Protein AF-A0A3B0UL59-F1 (afdb_monomer_lite)

Secondary structure (DSSP, 8-state):
-EEEEEES----S-EEETTEEEEES-S-HHHHHHHHT-TT---EEEEEEE----HHHHHHHHHHHHHHHTT-

Structure (mmCIF, N/CA/C/O backbone):
data_AF-A0A3B0UL59-F1
#
_entry.id   AF-A0A3B0UL59-F1
#
loop_
_atom_site.group_PDB
_atom_site.id
_atom_site.type_symbol
_atom_site.label_atom_id
_atom_site.label_alt_id
_atom_site.label_comp_id
_atom_site.label_asym_id
_atom_site.label_entity_id
_atom_site.label_seq_id
_atom_site.pdbx_PDB_ins_code
_atom_site.Cartn_x
_atom_site.Cartn_y
_atom_site.Cartn_z
_atom_site.occupancy
_atom_site.B_iso_or_equiv
_atom_site.auth_seq_id
_atom_site.auth_comp_id
_atom_site.auth_asym_id
_atom_site.auth_atom_id
_atom_site.pdbx_PDB_model_num
ATOM 1 N N . MET A 1 1 ? 3.258 1.143 -17.564 1.00 68.50 1 MET A N 1
ATOM 2 C CA . MET A 1 1 ? 2.905 1.608 -16.191 1.00 68.50 1 MET A CA 1
ATOM 3 C C . MET A 1 1 ? 1.890 0.663 -15.567 1.00 68.50 1 MET A C 1
ATOM 5 O O . MET A 1 1 ? 0.745 0.612 -16.013 1.00 68.50 1 MET A O 1
ATOM 9 N N . ASN A 1 2 ? 2.315 -0.085 -14.550 1.00 80.19 2 ASN A N 1
ATOM 10 C CA . ASN A 1 2 ? 1.477 -1.068 -13.861 1.00 80.19 2 ASN A CA 1
ATOM 11 C C . ASN A 1 2 ? 1.033 -0.531 -12.497 1.00 80.19 2 ASN A C 1
ATOM 13 O O . ASN A 1 2 ? 1.815 0.111 -11.797 1.00 80.19 2 ASN A O 1
ATOM 17 N N . ARG A 1 3 ? -0.228 -0.786 -12.124 1.00 87.50 3 ARG A N 1
ATOM 18 C CA . ARG A 1 3 ? -0.819 -0.315 -10.864 1.00 87.50 3 ARG A CA 1
ATOM 19 C C . ARG A 1 3 ? -1.448 -1.465 -10.091 1.00 87.50 3 ARG A C 1
ATOM 21 O O . ARG A 1 3 ? -2.324 -2.154 -10.611 1.00 87.50 3 ARG A O 1
ATOM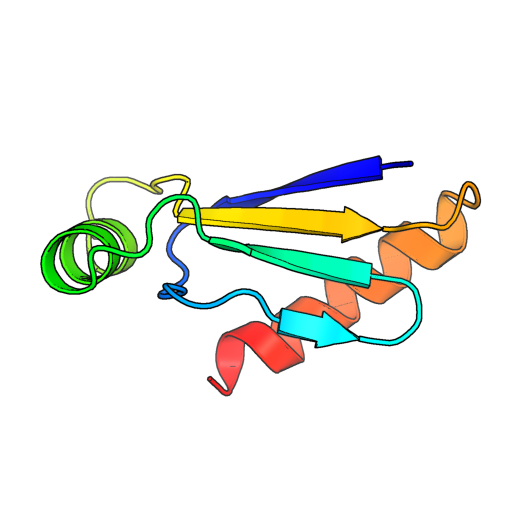 28 N N . TYR A 1 4 ? -1.054 -1.608 -8.833 1.00 86.75 4 TYR A N 1
ATOM 29 C CA . TYR A 1 4 ? -1.515 -2.658 -7.928 1.00 86.75 4 TYR A CA 1
ATOM 30 C C . TYR A 1 4 ? -2.156 -2.046 -6.684 1.00 86.75 4 TYR A C 1
ATOM 32 O O . TYR A 1 4 ? -1.742 -0.990 -6.209 1.00 86.75 4 TYR A O 1
ATOM 40 N N . GLY A 1 5 ? -3.199 -2.690 -6.162 1.00 89.06 5 GLY A N 1
ATOM 41 C CA . GLY A 1 5 ? -3.839 -2.271 -4.917 1.00 89.06 5 GLY A CA 1
ATOM 42 C C . GLY A 1 5 ? -3.130 -2.864 -3.704 1.00 89.06 5 GLY A C 1
ATOM 43 O O . GLY A 1 5 ? -2.852 -4.059 -3.691 1.00 89.06 5 GLY A O 1
ATOM 44 N N . ILE A 1 6 ? -2.888 -2.044 -2.684 1.00 87.50 6 ILE A N 1
ATOM 45 C CA . ILE A 1 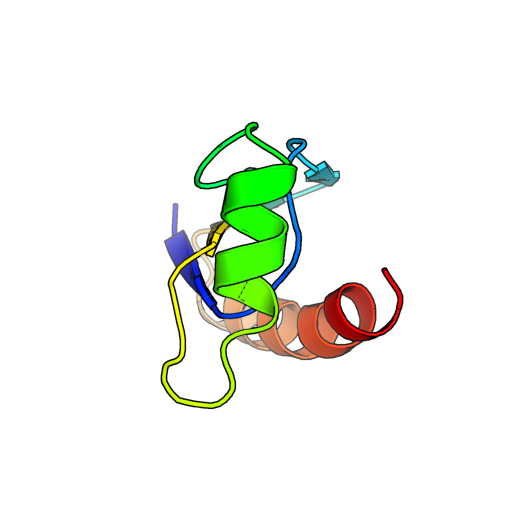6 ? -2.379 -2.474 -1.379 1.00 87.50 6 ILE A CA 1
ATOM 46 C C . ILE A 1 6 ? -3.541 -2.430 -0.386 1.00 87.50 6 ILE A C 1
ATOM 48 O O . ILE A 1 6 ? -4.210 -1.400 -0.242 1.00 87.50 6 ILE A O 1
ATOM 52 N N . TYR A 1 7 ? -3.791 -3.555 0.280 1.00 88.00 7 TYR A N 1
ATOM 53 C CA . TYR A 1 7 ? -4.920 -3.737 1.187 1.00 88.00 7 TYR A CA 1
ATOM 54 C C . TYR A 1 7 ? -4.435 -3.893 2.625 1.00 88.00 7 TYR A C 1
ATOM 56 O O . TYR A 1 7 ? -3.425 -4.546 2.862 1.00 88.00 7 TYR A O 1
ATOM 64 N N . GLY A 1 8 ? -5.154 -3.309 3.584 1.00 83.56 8 GLY A N 1
ATOM 65 C CA . GLY A 1 8 ? -4.842 -3.462 5.010 1.00 83.56 8 GLY A CA 1
ATOM 66 C C . GLY A 1 8 ? -3.571 -2.742 5.486 1.00 83.56 8 GLY A C 1
ATOM 67 O O . GLY A 1 8 ? -3.205 -2.868 6.645 1.00 83.56 8 GLY A O 1
ATOM 68 N N . TYR A 1 9 ? -2.904 -1.969 4.624 1.00 84.62 9 TYR A N 1
ATOM 69 C CA . TYR A 1 9 ? -1.660 -1.265 4.949 1.00 84.62 9 TYR A CA 1
ATOM 70 C C . TYR A 1 9 ? -1.931 0.159 5.446 1.00 84.62 9 TYR A C 1
ATOM 72 O O . TYR A 1 9 ? -2.706 0.897 4.828 1.00 84.62 9 TYR A O 1
ATOM 80 N N . GLU A 1 10 ? -1.303 0.565 6.548 1.00 87.81 10 GLU A N 1
ATOM 81 C CA . GLU A 1 10 ? -1.426 1.923 7.081 1.00 87.81 10 GLU A CA 1
ATOM 82 C C . GLU A 1 10 ? -0.465 2.872 6.349 1.00 87.81 10 GLU A C 1
ATOM 84 O O . GLU A 1 10 ? 0.711 2.974 6.668 1.00 87.81 10 GLU A O 1
ATOM 89 N N . CY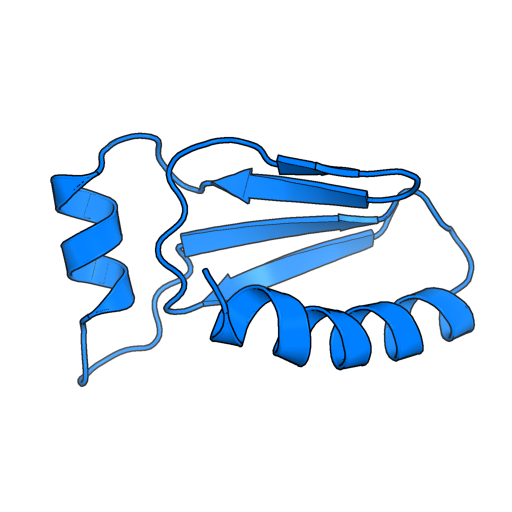S A 1 11 ? -0.977 3.575 5.336 1.00 86.94 11 CYS A N 1
ATOM 90 C CA . CYS A 1 11 ? -0.219 4.546 4.549 1.00 86.94 11 CYS A CA 1
ATOM 91 C C . CYS A 1 11 ? -1.039 5.820 4.338 1.00 86.94 11 CYS A C 1
ATOM 93 O O . CYS A 1 11 ? -2.132 5.778 3.772 1.00 86.94 11 CYS A O 1
ATOM 95 N N . THR A 1 12 ? -0.503 6.957 4.778 1.00 89.44 12 THR A N 1
ATOM 96 C CA . THR A 1 12 ? -1.131 8.286 4.633 1.00 89.44 12 THR A CA 1
ATOM 97 C C . THR A 1 12 ? -0.276 9.272 3.846 1.00 89.44 12 THR A C 1
ATOM 99 O O . THR A 1 12 ? -0.732 10.374 3.542 1.00 89.44 12 THR A O 1
ATOM 102 N N . THR A 1 13 ? 0.952 8.881 3.514 1.00 88.31 13 THR A N 1
ATOM 103 C CA . THR A 1 13 ? 1.947 9.720 2.847 1.00 88.31 13 THR A CA 1
ATOM 104 C C . THR A 1 13 ? 2.482 8.969 1.643 1.00 88.31 13 THR A C 1
ATOM 106 O O . THR A 1 13 ? 2.711 7.765 1.720 1.00 88.31 13 THR A O 1
ATOM 109 N N . GLU A 1 14 ? 2.665 9.675 0.532 1.00 91.25 14 GLU A N 1
ATOM 110 C CA . GLU A 1 14 ? 3.281 9.091 -0.654 1.00 91.25 14 GLU A CA 1
ATOM 111 C C . GLU A 1 14 ? 4.730 8.690 -0.361 1.00 91.25 14 GLU A C 1
ATOM 113 O O . GLU A 1 14 ? 5.492 9.455 0.234 1.00 91.25 14 GLU A O 1
ATOM 118 N N . VAL A 1 15 ? 5.102 7.484 -0.785 1.00 87.50 15 VAL A N 1
ATOM 119 C CA . VAL A 1 15 ? 6.479 6.992 -0.731 1.00 87.50 15 VAL A CA 1
ATOM 120 C C . VAL A 1 15 ? 6.972 6.880 -2.159 1.00 87.50 15 VAL A C 1
ATOM 122 O O . VAL A 1 15 ? 6.403 6.126 -2.944 1.00 87.50 15 VAL A O 1
ATOM 125 N N . GLN A 1 16 ? 8.030 7.609 -2.496 1.00 84.69 16 GLN A N 1
ATOM 126 C CA . GLN A 1 16 ? 8.632 7.552 -3.821 1.00 84.69 16 GLN A CA 1
ATOM 127 C C . GLN A 1 16 ? 10.027 6.943 -3.738 1.00 84.69 16 GLN A C 1
ATOM 129 O O . GLN A 1 16 ? 10.878 7.405 -2.978 1.00 84.69 16 GLN A O 1
ATOM 134 N N . LEU A 1 17 ? 10.240 5.886 -4.514 1.00 79.12 17 LEU A N 1
ATOM 135 C CA . LEU A 1 17 ? 11.484 5.134 -4.596 1.00 79.12 17 LEU A CA 1
ATOM 136 C C . LEU A 1 17 ? 11.892 5.008 -6.069 1.00 79.12 17 LEU A C 1
ATOM 138 O O . LEU A 1 17 ? 11.120 5.304 -6.982 1.00 79.12 17 LEU A O 1
ATOM 142 N N . ASN A 1 18 ? 13.136 4.606 -6.326 1.00 75.56 18 ASN A N 1
ATOM 143 C CA . ASN A 1 18 ? 13.603 4.448 -7.701 1.00 75.56 18 ASN A CA 1
ATOM 144 C C . ASN A 1 18 ? 12.818 3.330 -8.400 1.00 75.56 18 ASN A C 1
ATOM 146 O O . ASN A 1 18 ? 12.951 2.163 -8.045 1.00 75.56 18 ASN A O 1
ATOM 150 N N . GLY A 1 19 ? 12.022 3.706 -9.403 1.00 77.31 19 GLY A N 1
ATOM 151 C CA . GLY A 1 19 ? 11.253 2.783 -10.239 1.00 77.31 19 GLY A CA 1
ATOM 152 C C . GLY A 1 19 ? 9.838 2.476 -9.746 1.00 77.31 19 GLY A C 1
ATOM 153 O O . GLY A 1 19 ? 9.080 1.858 -10.490 1.00 77.31 19 GLY A O 1
ATOM 154 N N . PHE A 1 20 ? 9.446 2.921 -8.546 1.00 83.50 20 PHE A N 1
ATOM 155 C CA . PHE A 1 20 ? 8.072 2.760 -8.068 1.00 83.50 20 PHE A CA 1
ATOM 156 C C . PHE A 1 20 ? 7.662 3.801 -7.025 1.00 83.50 20 PHE A C 1
ATOM 158 O O . PHE A 1 20 ? 8.485 4.414 -6.343 1.00 83.50 20 PHE A O 1
ATOM 165 N N . ARG A 1 21 ? 6.351 3.964 -6.858 1.00 88.12 21 ARG A N 1
ATOM 166 C CA . ARG A 1 21 ? 5.759 4.800 -5.812 1.00 88.12 21 ARG A CA 1
ATOM 167 C C . ARG A 1 21 ? 4.580 4.115 -5.141 1.00 88.12 21 ARG A C 1
ATOM 169 O O . ARG A 1 21 ? 3.822 3.388 -5.780 1.00 88.12 21 ARG A O 1
ATOM 176 N N . ILE A 1 22 ? 4.418 4.377 -3.850 1.00 89.62 22 ILE A N 1
ATOM 177 C CA . ILE A 1 22 ? 3.247 3.988 -3.070 1.00 89.62 22 ILE A CA 1
ATOM 178 C C . ILE A 1 22 ? 2.410 5.236 -2.831 1.00 89.62 22 ILE A C 1
ATOM 180 O O . ILE A 1 22 ? 2.870 6.190 -2.208 1.00 89.62 22 ILE A O 1
ATOM 184 N N . ILE A 1 23 ? 1.171 5.211 -3.305 1.00 92.75 23 ILE A N 1
ATOM 185 C CA . ILE A 1 23 ? 0.229 6.320 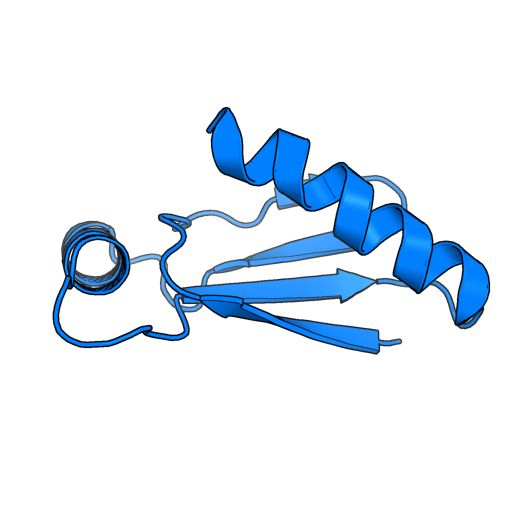-3.210 1.00 92.75 23 ILE A CA 1
ATOM 186 C C . ILE A 1 23 ? -0.861 5.950 -2.200 1.00 92.75 23 ILE A C 1
ATOM 188 O O . ILE A 1 23 ? -1.616 5.001 -2.444 1.00 92.75 23 ILE A O 1
ATOM 192 N N . PRO A 1 24 ? -1.005 6.686 -1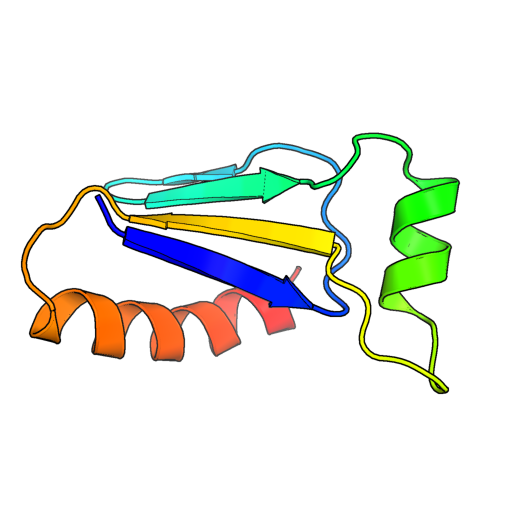.087 1.00 92.94 24 PRO A N 1
ATOM 193 C CA . PRO A 1 24 ? -2.066 6.432 -0.125 1.00 92.94 24 PRO A CA 1
ATOM 194 C C . PRO A 1 24 ? -3.435 6.698 -0.756 1.00 92.94 24 PRO A C 1
ATOM 196 O O . PRO A 1 24 ? -3.633 7.663 -1.496 1.00 92.94 24 PRO A O 1
ATOM 199 N N . ARG A 1 25 ? -4.436 5.877 -0.424 1.00 93.44 25 ARG A N 1
ATOM 200 C CA . ARG A 1 25 ? -5.826 6.124 -0.845 1.00 93.44 25 ARG A CA 1
ATOM 201 C C . ARG A 1 25 ? -6.389 7.392 -0.200 1.00 93.44 25 ARG A C 1
ATOM 203 O O . ARG A 1 25 ? -7.315 8.003 -0.731 1.00 93.44 25 ARG A O 1
ATOM 210 N N . SER A 1 26 ? -5.887 7.749 0.978 1.00 91.88 26 SER A N 1
ATOM 211 C CA . SER A 1 26 ? -6.273 8.942 1.720 1.00 91.88 26 SER A CA 1
ATOM 212 C C . SER A 1 26 ? -5.141 9.357 2.653 1.00 91.88 26 SER A C 1
ATOM 214 O O . SER A 1 26 ? -4.453 8.512 3.206 1.00 91.88 26 SER A O 1
ATOM 216 N N . ASN A 1 27 ? -4.990 10.658 2.864 1.00 91.25 27 ASN A N 1
ATOM 217 C CA . ASN A 1 27 ? -4.102 11.248 3.867 1.00 91.25 27 ASN A CA 1
ATOM 218 C C . ASN A 1 27 ? -4.767 11.390 5.254 1.00 91.25 27 ASN A C 1
ATOM 220 O O . ASN A 1 27 ? -4.149 11.891 6.190 1.00 91.25 27 ASN A O 1
ATOM 224 N N . ASP A 1 28 ? -6.024 10.960 5.397 1.00 93.81 28 ASP A N 1
ATOM 225 C CA . ASP A 1 28 ? -6.751 10.947 6.666 1.00 93.81 28 ASP A CA 1
ATOM 226 C C . ASP A 1 28 ? -6.288 9.757 7.518 1.00 93.81 28 ASP A C 1
ATOM 228 O O . ASP A 1 28 ? -6.700 8.612 7.315 1.00 93.81 28 ASP A O 1
ATOM 232 N N . HIS A 1 29 ? -5.405 10.040 8.473 1.00 90.12 29 HIS A N 1
ATOM 233 C CA . HIS A 1 29 ? -4.807 9.030 9.338 1.00 90.12 29 HIS A CA 1
ATOM 234 C C . HIS A 1 29 ? -5.830 8.259 10.190 1.00 90.12 29 HIS A C 1
ATOM 236 O O . HIS A 1 29 ? -5.766 7.026 10.188 1.00 90.12 29 HIS A O 1
ATOM 242 N N . PRO A 1 30 ? -6.788 8.891 10.901 1.00 92.81 30 PRO A N 1
ATOM 243 C CA . PRO A 1 30 ? -7.849 8.156 11.592 1.00 92.81 30 PRO A CA 1
ATOM 244 C C . PRO A 1 30 ? -8.607 7.184 10.684 1.00 92.81 30 PRO A C 1
ATOM 246 O O . PRO A 1 30 ? -8.895 6.050 11.077 1.00 92.81 30 PRO A O 1
ATOM 249 N N . LYS A 1 31 ? -8.915 7.611 9.457 1.00 92.25 31 LYS A N 1
ATOM 250 C CA . LYS A 1 31 ? -9.630 6.784 8.487 1.00 92.25 31 LYS A CA 1
ATOM 251 C C . LYS A 1 31 ? -8.790 5.607 8.004 1.00 92.25 31 LYS A C 1
ATOM 253 O O . LYS A 1 31 ? -9.293 4.487 7.999 1.00 92.25 31 LYS A O 1
ATOM 258 N N . ILE A 1 32 ? -7.541 5.841 7.600 1.00 91.81 32 ILE A N 1
ATOM 259 C CA . ILE A 1 32 ? -6.661 4.774 7.112 1.00 91.81 32 ILE A CA 1
ATOM 260 C C . ILE A 1 32 ? -6.378 3.761 8.217 1.00 91.81 32 ILE A C 1
ATOM 262 O O . ILE A 1 32 ? -6.544 2.575 7.964 1.00 91.81 32 ILE A O 1
ATOM 266 N N . LYS A 1 33 ? -6.095 4.208 9.445 1.00 90.12 33 LYS A N 1
ATOM 267 C CA . LYS A 1 33 ? -5.895 3.322 10.599 1.00 90.12 33 LYS A CA 1
ATOM 268 C C . LYS A 1 33 ? -7.092 2.410 10.864 1.00 90.12 33 LYS A C 1
ATOM 270 O O . LYS A 1 33 ? -6.943 1.228 11.164 1.00 90.12 33 LYS A O 1
ATOM 275 N N . LYS A 1 34 ? -8.312 2.944 10.739 1.00 91.88 34 LYS A N 1
ATOM 276 C CA . LYS A 1 34 ? -9.532 2.139 10.875 1.00 91.88 34 LYS A CA 1
ATOM 277 C C . LYS A 1 34 ? -9.637 1.079 9.775 1.00 91.88 34 LYS A C 1
ATOM 279 O O . LYS A 1 34 ? -10.057 -0.034 10.061 1.00 91.88 34 LYS A O 1
ATOM 284 N N . LEU A 1 35 ? -9.291 1.434 8.539 1.00 90.56 35 LEU A N 1
ATOM 285 C CA . LEU A 1 35 ? -9.359 0.532 7.388 1.00 90.56 35 LEU A CA 1
ATOM 286 C C . LEU A 1 35 ? -8.245 -0.525 7.402 1.00 90.56 35 LEU A C 1
ATOM 288 O O . LEU A 1 35 ? -8.507 -1.662 7.027 1.00 90.56 35 LEU A O 1
ATOM 292 N N . SER A 1 36 ? -7.029 -0.174 7.831 1.00 88.94 36 SER A N 1
ATOM 293 C CA . SER A 1 36 ? -5.897 -1.106 7.948 1.00 88.94 36 SER A CA 1
ATOM 294 C C . SER A 1 36 ? -6.101 -2.134 9.062 1.00 88.94 36 SER A C 1
ATOM 296 O O . SER A 1 36 ? -5.670 -3.273 8.939 1.00 88.94 36 SER A O 1
ATOM 298 N N . SER A 1 37 ? -6.807 -1.748 10.128 1.00 88.62 37 SER A N 1
ATOM 299 C CA . SER A 1 37 ? -7.020 -2.582 11.319 1.00 88.62 37 SER A CA 1
ATOM 300 C C . SER A 1 37 ? -8.327 -3.392 11.302 1.00 88.62 37 SER A C 1
ATOM 302 O O . SER A 1 37 ? -8.667 -4.022 12.306 1.00 88.62 37 SER A O 1
ATOM 304 N N . ASP A 1 38 ? -9.110 -3.344 10.220 1.00 89.75 38 ASP A N 1
ATOM 305 C CA . ASP A 1 38 ? -10.388 -4.058 10.138 1.00 89.75 38 ASP A CA 1
ATOM 306 C C . ASP A 1 38 ? -10.162 -5.560 9.912 1.00 89.75 38 ASP A C 1
ATOM 308 O O . ASP A 1 38 ? -9.832 -6.010 8.818 1.00 89.75 38 ASP A O 1
ATOM 312 N N . LEU A 1 39 ? -10.376 -6.356 10.960 1.00 85.75 39 LEU A N 1
ATOM 313 C CA . LEU A 1 39 ? -10.233 -7.814 10.907 1.00 85.75 39 LEU A CA 1
ATOM 314 C C . LEU A 1 39 ? -11.365 -8.509 10.128 1.00 85.75 39 LEU A C 1
ATOM 316 O O . LEU A 1 39 ? -11.262 -9.699 9.837 1.00 85.75 39 LEU A O 1
ATOM 320 N N . GLY A 1 40 ? -12.457 -7.800 9.827 1.00 89.50 40 GLY A N 1
ATOM 321 C CA . GLY A 1 40 ? -13.611 -8.332 9.103 1.00 89.50 40 GLY A CA 1
ATOM 322 C C . GLY A 1 40 ? -13.556 -8.113 7.592 1.00 89.50 40 GLY A C 1
ATOM 323 O O . GLY A 1 40 ? -14.349 -8.722 6.871 1.00 89.50 40 GLY A O 1
ATOM 324 N N . ALA A 1 41 ? -12.657 -7.255 7.099 1.00 86.38 41 ALA A N 1
ATOM 325 C CA . ALA A 1 41 ? -12.553 -6.936 5.680 1.00 86.38 41 ALA A CA 1
ATOM 326 C C . ALA A 1 41 ? -11.164 -6.412 5.285 1.00 86.38 41 ALA A C 1
ATOM 328 O O . ALA A 1 41 ? -10.607 -5.524 5.922 1.00 86.38 41 ALA A O 1
ATOM 329 N N . TYR A 1 42 ? -10.656 -6.882 4.144 1.00 84.44 42 TYR A N 1
ATOM 330 C CA . TYR A 1 42 ? -9.459 -6.320 3.523 1.00 84.44 42 TYR A CA 1
ATOM 331 C C . TYR A 1 42 ? -9.825 -5.073 2.719 1.00 84.44 42 TYR A C 1
ATOM 333 O O . TYR A 1 42 ? -10.366 -5.155 1.615 1.00 84.44 42 TYR A O 1
ATOM 341 N N . HIS A 1 43 ? -9.532 -3.898 3.272 1.00 89.94 43 HIS A N 1
ATOM 342 C CA . HIS A 1 43 ? -9.793 -2.626 2.601 1.00 89.94 43 HIS A CA 1
ATOM 343 C C . HIS A 1 43 ? -8.607 -2.190 1.761 1.00 89.94 43 HIS A C 1
ATOM 345 O O . HIS A 1 43 ? -7.475 -2.221 2.228 1.00 89.94 43 HIS A O 1
ATOM 351 N N . LEU A 1 44 ? -8.873 -1.698 0.552 1.00 90.88 44 LEU A N 1
ATOM 352 C CA . LEU A 1 44 ? -7.874 -0.995 -0.248 1.00 90.88 44 LEU A CA 1
ATOM 353 C C . LEU A 1 44 ? -7.471 0.295 0.478 1.00 90.88 44 LEU A C 1
ATOM 355 O O . LEU A 1 44 ? -8.331 1.155 0.717 1.00 90.88 44 LEU A O 1
ATOM 359 N N . THR A 1 45 ? -6.189 0.443 0.796 1.00 92.12 45 THR A N 1
ATOM 360 C CA . THR A 1 45 ? -5.648 1.573 1.569 1.00 92.12 45 THR A CA 1
ATOM 361 C C . THR A 1 45 ? -4.538 2.327 0.846 1.00 92.12 45 THR A C 1
ATOM 363 O O . THR A 1 45 ? -4.354 3.510 1.125 1.00 92.12 45 THR A O 1
ATOM 366 N N . ALA A 1 46 ? -3.867 1.717 -0.131 1.00 92.06 46 ALA A N 1
ATOM 367 C CA . ALA A 1 46 ? -2.878 2.385 -0.973 1.00 92.06 46 ALA A CA 1
ATOM 368 C C . ALA A 1 46 ? -2.785 1.741 -2.365 1.00 92.06 46 ALA A C 1
ATOM 370 O O . ALA A 1 46 ? -3.434 0.735 -2.656 1.00 92.06 46 ALA A O 1
ATOM 371 N N . PHE A 1 47 ? -1.989 2.345 -3.238 1.00 91.69 47 PHE A N 1
ATOM 372 C CA . PHE A 1 47 ? -1.663 1.834 -4.561 1.00 91.69 47 PHE A CA 1
ATOM 373 C C . PHE A 1 47 ? -0.155 1.780 -4.732 1.00 91.69 47 PHE A C 1
ATOM 375 O O . PHE A 1 47 ? 0.523 2.743 -4.400 1.00 91.69 47 PHE A O 1
ATOM 382 N N . LEU A 1 48 ? 0.347 0.694 -5.298 1.00 89.00 48 LEU A N 1
ATOM 383 C CA . LEU A 1 48 ? 1.694 0.615 -5.838 1.00 89.00 48 LEU A CA 1
ATOM 384 C C . LEU A 1 48 ? 1.631 0.955 -7.325 1.00 89.00 48 LEU A C 1
ATOM 386 O O . LEU A 1 48 ? 0.849 0.352 -8.061 1.00 89.00 48 LEU A O 1
ATOM 390 N N . GLU A 1 49 ? 2.461 1.884 -7.771 1.00 89.25 49 GLU A N 1
ATOM 391 C CA . GLU A 1 49 ? 2.678 2.166 -9.186 1.00 89.25 49 GLU A CA 1
ATOM 392 C C . GLU A 1 49 ? 4.133 1.887 -9.533 1.00 89.25 49 GLU A C 1
ATOM 394 O O . GLU A 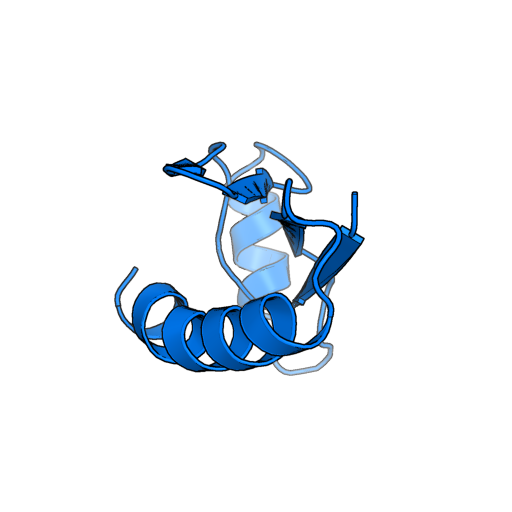1 49 ? 5.031 2.377 -8.850 1.00 89.25 49 GLU A O 1
ATOM 399 N N . ILE A 1 50 ? 4.351 1.085 -10.575 1.00 85.81 50 ILE A N 1
ATOM 400 C CA . ILE A 1 50 ? 5.680 0.708 -11.054 1.00 85.81 50 ILE A CA 1
ATOM 401 C C . ILE A 1 50 ? 5.875 1.273 -12.463 1.00 85.81 50 ILE A C 1
ATOM 403 O O . ILE A 1 50 ? 5.031 1.073 -13.350 1.00 85.81 50 ILE A O 1
ATOM 407 N N . ASP A 1 51 ? 6.998 1.963 -12.659 1.00 78.50 51 ASP A N 1
ATOM 408 C CA . ASP A 1 51 ? 7.357 2.638 -13.913 1.00 78.50 51 ASP A CA 1
ATOM 409 C C . ASP A 1 51 ? 8.030 1.699 -14.938 1.00 78.50 51 ASP A C 1
ATOM 411 O O . ASP A 1 51 ? 8.419 2.139 -16.018 1.00 78.50 51 ASP A O 1
ATOM 415 N N . SER A 1 52 ? 8.130 0.396 -14.644 1.00 72.00 52 SER A N 1
ATOM 416 C CA . SER A 1 52 ? 8.670 -0.627 -15.552 1.00 72.00 52 SER A CA 1
ATOM 417 C C . SER A 1 52 ? 7.573 -1.313 -16.375 1.00 72.00 52 SER A C 1
ATOM 419 O O . SER A 1 52 ? 6.558 -1.771 -15.837 1.00 72.00 52 SER A O 1
ATOM 421 N N . ASP A 1 53 ? 7.802 -1.430 -17.686 1.00 66.50 53 ASP A N 1
ATOM 422 C CA . ASP A 1 53 ? 6.982 -2.239 -18.600 1.00 66.50 53 ASP A CA 1
ATOM 423 C C . ASP A 1 53 ? 7.405 -3.726 -18.619 1.00 66.50 53 ASP A C 1
ATOM 425 O O . ASP A 1 53 ? 6.752 -4.539 -19.276 1.00 66.50 53 ASP A O 1
ATOM 429 N N . ASP A 1 54 ? 8.443 -4.119 -17.867 1.00 66.06 54 ASP A N 1
ATOM 430 C CA . ASP A 1 54 ? 8.858 -5.519 -17.739 1.00 66.06 54 ASP A CA 1
ATOM 431 C C . ASP A 1 54 ? 8.050 -6.246 -16.648 1.00 66.06 54 ASP A C 1
ATOM 433 O O . ASP A 1 54 ? 8.197 -6.026 -15.444 1.00 66.06 54 ASP A O 1
ATOM 437 N N . ALA A 1 55 ? 7.158 -7.142 -17.071 1.00 61.31 55 ALA A N 1
ATOM 438 C CA . ALA A 1 55 ? 6.311 -7.921 -16.174 1.00 61.31 55 ALA A CA 1
ATOM 439 C C . ALA A 1 55 ? 7.098 -8.865 -15.239 1.00 61.31 55 ALA A C 1
ATOM 441 O O . ALA A 1 55 ? 6.603 -9.172 -14.152 1.00 61.31 55 ALA A O 1
ATOM 442 N N . GLN A 1 56 ? 8.298 -9.318 -15.625 1.00 60.16 56 GLN A N 1
ATOM 443 C CA . GLN A 1 56 ? 9.101 -10.232 -14.809 1.00 60.16 56 GLN A CA 1
ATOM 444 C C . GLN A 1 56 ? 9.745 -9.508 -13.622 1.00 60.16 56 GLN A C 1
ATOM 446 O O . GLN A 1 56 ? 9.597 -9.970 -12.489 1.00 60.16 56 GLN A O 1
ATOM 451 N N . GLU A 1 57 ? 10.355 -8.340 -13.843 1.00 66.12 57 GLU A N 1
ATOM 452 C CA . GLU A 1 57 ? 10.887 -7.497 -12.757 1.00 66.12 57 GLU A CA 1
ATOM 453 C C . GLU A 1 57 ? 9.789 -7.073 -11.773 1.00 66.12 57 GLU A C 1
ATOM 455 O O . GLU A 1 57 ? 9.981 -7.136 -10.558 1.00 66.12 57 GLU A O 1
ATOM 460 N N . ASN A 1 58 ? 8.603 -6.732 -12.288 1.00 65.44 58 ASN A N 1
ATOM 461 C CA . ASN A 1 58 ? 7.457 -6.325 -11.472 1.00 65.44 58 ASN A CA 1
ATOM 462 C C . ASN A 1 58 ? 7.029 -7.405 -10.464 1.00 65.44 58 ASN A C 1
ATOM 464 O O . ASN A 1 58 ? 6.659 -7.085 -9.336 1.00 65.44 58 ASN A O 1
ATOM 468 N N . SER A 1 59 ? 7.094 -8.685 -10.848 1.00 64.75 59 SER A N 1
ATOM 469 C CA . SER A 1 59 ? 6.709 -9.794 -9.967 1.00 64.75 59 SER A CA 1
ATOM 470 C C . SER A 1 59 ? 7.672 -9.984 -8.792 1.00 64.75 59 SER A C 1
ATOM 472 O O . SER A 1 59 ? 7.223 -10.162 -7.662 1.00 64.75 59 SER A O 1
ATOM 474 N N . HIS A 1 60 ? 8.981 -9.869 -9.029 1.00 65.19 60 HIS A N 1
ATOM 475 C CA . HIS A 1 60 ? 9.995 -9.941 -7.975 1.00 65.19 60 HIS A CA 1
ATOM 476 C C . HIS A 1 60 ? 9.881 -8.766 -6.999 1.00 65.19 60 HIS A C 1
ATOM 478 O O . HIS A 1 60 ? 9.923 -8.960 -5.787 1.00 65.19 60 HIS A O 1
ATOM 484 N N . LEU A 1 61 ? 9.631 -7.567 -7.525 1.00 68.69 61 LEU A N 1
ATOM 485 C CA . LEU A 1 61 ? 9.496 -6.353 -6.727 1.00 68.69 61 LEU A CA 1
ATOM 486 C C . LEU A 1 61 ? 8.285 -6.400 -5.775 1.00 68.69 61 LEU A C 1
ATOM 488 O O . LEU A 1 61 ? 8.356 -5.895 -4.657 1.00 68.69 61 LEU A O 1
ATOM 492 N N . ILE A 1 62 ? 7.187 -7.046 -6.190 1.00 67.75 62 ILE A N 1
ATOM 493 C CA . ILE A 1 62 ? 6.010 -7.285 -5.336 1.00 67.75 62 ILE A CA 1
ATOM 494 C C . ILE A 1 62 ? 6.352 -8.206 -4.153 1.00 67.75 62 ILE A C 1
ATOM 496 O O . ILE A 1 62 ? 5.898 -7.941 -3.041 1.00 67.75 62 ILE A O 1
ATOM 500 N N . TYR A 1 63 ? 7.165 -9.247 -4.363 1.00 64.62 63 TYR A N 1
ATOM 501 C CA . TYR A 1 63 ? 7.623 -10.120 -3.274 1.00 64.62 63 TYR A CA 1
ATOM 502 C C . TYR A 1 63 ? 8.573 -9.397 -2.311 1.00 64.62 63 TYR A C 1
ATOM 504 O O . TYR A 1 63 ? 8.458 -9.556 -1.098 1.00 64.62 63 TYR A O 1
ATOM 512 N N . ASP A 1 64 ? 9.464 -8.544 -2.816 1.00 64.44 64 ASP A N 1
ATOM 513 C CA . ASP A 1 64 ? 10.359 -7.755 -1.957 1.00 64.44 64 ASP A CA 1
ATOM 514 C C . ASP A 1 64 ? 9.592 -6.699 -1.129 1.00 64.44 64 ASP A C 1
ATOM 516 O O . ASP A 1 64 ? 9.956 -6.388 0.010 1.00 64.44 64 ASP A O 1
ATOM 520 N N . LEU A 1 65 ? 8.479 -6.181 -1.660 1.00 67.62 65 LEU A N 1
ATOM 521 C CA . LEU A 1 65 ? 7.585 -5.242 -0.970 1.00 67.62 65 LEU A CA 1
ATOM 522 C C . LEU A 1 65 ? 6.841 -5.853 0.223 1.00 67.62 65 LEU A C 1
ATOM 524 O O . LEU A 1 65 ? 6.488 -5.119 1.151 1.00 67.62 65 LEU A O 1
ATOM 528 N N . GLU A 1 66 ? 6.642 -7.171 0.250 1.00 61.53 66 GLU A N 1
ATOM 529 C CA . GLU A 1 66 ? 6.138 -7.883 1.433 1.00 61.53 66 GLU A CA 1
ATOM 530 C C . GLU A 1 66 ? 7.061 -7.638 2.645 1.00 61.53 66 GLU A C 1
ATOM 532 O O . GLU A 1 66 ? 6.594 -7.446 3.769 1.00 61.53 66 GLU A O 1
ATOM 537 N N . GLY A 1 67 ? 8.374 -7.514 2.413 1.00 56.03 67 GLY A N 1
ATOM 538 C CA . GLY A 1 67 ? 9.354 -7.162 3.444 1.00 56.03 67 GLY A CA 1
ATOM 539 C C . GLY A 1 67 ? 9.253 -5.711 3.927 1.00 56.03 67 GLY A C 1
ATOM 540 O O . GLY A 1 67 ? 9.375 -5.450 5.123 1.00 56.03 67 GLY A O 1
ATOM 541 N N . ILE A 1 68 ? 8.987 -4.765 3.023 1.00 56.53 68 ILE A N 1
ATOM 542 C CA . ILE A 1 68 ? 8.885 -3.327 3.339 1.00 56.53 68 ILE A CA 1
ATOM 543 C C . ILE A 1 68 ? 7.581 -3.020 4.085 1.00 56.53 68 ILE A C 1
ATOM 545 O O . ILE A 1 68 ? 7.583 -2.285 5.070 1.00 56.53 68 ILE A O 1
ATOM 549 N N . THR A 1 69 ? 6.471 -3.614 3.647 1.00 55.22 69 THR A N 1
ATOM 550 C CA . THR A 1 69 ? 5.146 -3.422 4.264 1.00 55.22 69 THR A CA 1
ATOM 551 C C . THR A 1 69 ? 4.995 -4.120 5.615 1.00 55.22 69 THR A C 1
ATOM 553 O O . THR A 1 69 ? 4.104 -3.760 6.376 1.00 55.22 69 THR A O 1
ATOM 556 N N . SER A 1 70 ? 5.877 -5.071 5.942 1.00 52.75 70 SER A N 1
ATOM 557 C CA . SER A 1 70 ? 5.926 -5.721 7.260 1.00 52.75 70 SER A CA 1
ATOM 558 C C . SER A 1 70 ? 6.743 -4.944 8.305 1.00 52.75 70 SER A C 1
ATOM 560 O O . SER A 1 70 ? 6.648 -5.244 9.494 1.00 52.75 70 SER A O 1
ATOM 562 N N . PHE A 1 71 ? 7.580 -3.989 7.879 1.00 41.31 71 PHE A N 1
ATOM 563 C CA . PHE A 1 71 ? 8.530 -3.273 8.747 1.00 41.31 71 PHE A CA 1
ATOM 564 C C . PHE A 1 71 ? 8.115 -1.838 9.109 1.00 41.31 71 PHE A C 1
ATOM 566 O O . PHE A 1 71 ? 8.692 -1.269 10.038 1.00 41.31 71 PHE A O 1
ATOM 573 N N . ILE A 1 72 ? 7.163 -1.255 8.375 1.00 44.69 72 ILE A N 1
ATOM 574 C CA . ILE A 1 72 ? 6.632 0.107 8.563 1.00 44.69 72 ILE A CA 1
ATOM 575 C C . ILE A 1 72 ? 5.257 0.013 9.214 1.00 44.69 72 ILE A C 1
ATOM 577 O O . ILE A 1 72 ? 5.047 0.720 10.224 1.00 44.69 72 ILE A O 1
#

Sequence (72 aa):
MNRYGIYGYECTTEVQLNGFRIIPRSNDHPKIKKLSSDLGAYHLTAFLEIDSDDAQENSHLIYDLEGITSFI

Foldseek 3Di:
DDKDFDWLFQDLDWDDDVFKIKAFPHNPRVVLPCRSPDPPDTDGTIMMDGNDPDPVVVVVVVVVVVVVRVPD

Organism: NCBI:txid652676

pLDDT: mean 80.03, std 13.34, range [41.31, 93.81]

Radius of gyration: 12.38 Å; chains: 1; bounding box: 27×22×30 Å